Protein AF-A0A7S2FAP0-F1 (afdb_monomer)

Solvent-accessible surface area (backbone atoms only — not comparable to full-atom values): 5626 Å² total; per-residue (Å²): 98,74,68,57,51,56,46,36,53,62,5,29,76,74,28,57,40,26,66,62,49,51,77,73,31,98,55,30,88,72,47,77,37,54,76,95,45,68,69,46,54,66,37,54,49,43,28,44,50,52,9,41,55,55,43,69,38,67,84,43,88,61,33,76,45,80,39,84,71,78,42,78,56,41,56,71,71,57,30,53,45,28,52,52,30,53,52,50,59,24,65,75,41,59,92,40,33,47,77,46,113

Organism: NCBI:txid41880

InterPro domains:
  IPR003439 ABC transporter-like, ATP-binding domain [PF00005] (28-71)
  IPR027417 P-loop containing nucleoside triphosphate hydrolase [G3DSA:3.40.50.300] (2-101)
  IPR027417 P-loop containing nucleoside triphosphate hydrolase [SSF52540] (14-92)
  IPR039421 Type 1 protein exporter [PTHR24221] (11-87)

Foldseek 3Di:
DLVLLVLLVLLCVLFVLCVCLQVVAPNRSPHDLPPPSVVDQPSSNLSSVLSNQLSVCPPPQADEAEDDCSCPRPDPVSSVSNVVRLVVSCVVPVPRYYYHD

Secondary structure (DSSP, 8-state):
-HHHHHHHHHHHHH-GGGTTHHHHSTTGGG----GGGTTS-HHHHHHHHHHHHHHHHHT-SSEEEE-SSTTTTS-HHHHHHHHHHHHHHHHTTTTTEEEE-

Radius of gyration: 13.14 Å; Cα contacts (8 Å, |Δi|>4): 111; chains: 1; bounding box: 34×28×29 Å

Sequence (101 aa):
GSDEMVSARAAASACACATALETDLALGWNTEVGERGGALSGGQRQRVSLSRAVHACQSARRAVLLLDEPVSALDAPSALAAMRSLKAWVSADAENRAVVF

pLDDT: mean 80.46, std 11.83, range [49.31, 94.38]

Nearest PDB structures (foldseek):
  7dqv-assembly1_A  TM=7.537E-01  e=1.698E-03  Cyanidioschyzon merolae strain 10D
  6a6m-assembly1_A  TM=7.249E-01  e=1.610E-03  Cyanidioschyzon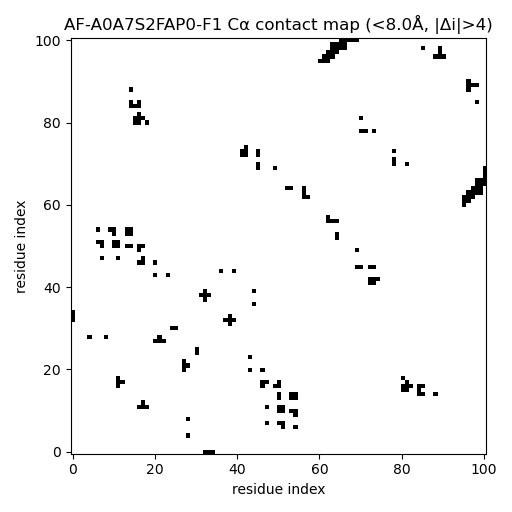 merolae strain 10D
  5twv-assembly1_B  TM=7.704E-01  e=3.802E-03  Cricetus cricetus
  7z03-assembly1_C  TM=5.428E-01  e=2.950E-01  Escherichia coli

Mean predicted aligned error: 6.12 Å

Structure (mmCIF, N/CA/C/O backbone):
data_AF-A0A7S2FAP0-F1
#
_entry.id   AF-A0A7S2FAP0-F1
#
loop_
_atom_site.group_PDB
_atom_site.id
_atom_site.type_symbol
_atom_site.label_atom_id
_atom_site.label_alt_id
_atom_site.label_comp_id
_atom_site.label_asym_id
_atom_site.label_entity_id
_atom_site.label_seq_id
_atom_site.pdbx_PDB_ins_code
_atom_site.Cartn_x
_atom_site.Cartn_y
_atom_site.Cartn_z
_atom_site.occupancy
_atom_site.B_iso_or_equiv
_atom_site.auth_seq_id
_atom_site.auth_comp_id
_atom_site.auth_asym_id
_atom_site.auth_atom_id
_atom_site.pdbx_PDB_model_num
ATOM 1 N N . GLY A 1 1 ? 10.289 17.097 0.131 1.00 51.31 1 GLY A N 1
ATOM 2 C CA . GLY A 1 1 ? 10.969 17.659 1.331 1.00 51.31 1 GLY A CA 1
ATOM 3 C C . GLY A 1 1 ? 11.282 16.552 2.326 1.00 51.31 1 GLY A C 1
ATOM 4 O O . GLY A 1 1 ? 10.665 15.502 2.223 1.00 51.31 1 GLY 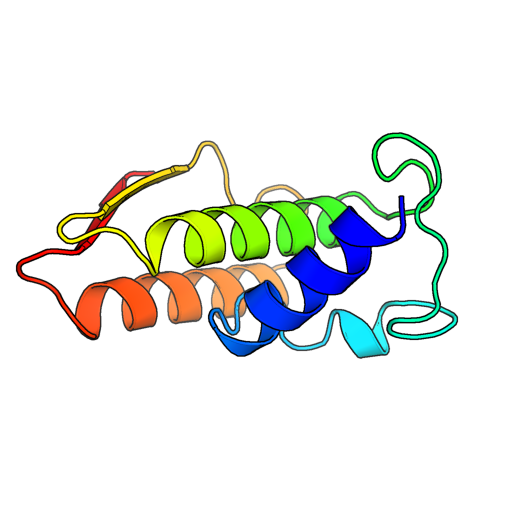A O 1
ATOM 5 N N . SER A 1 2 ? 12.218 16.739 3.261 1.00 49.31 2 SER A N 1
ATOM 6 C CA . SER A 1 2 ? 12.658 15.708 4.231 1.00 49.31 2 SER A CA 1
ATOM 7 C C . SER A 1 2 ? 11.511 15.024 5.000 1.00 49.31 2 SER A C 1
ATOM 9 O O . SER A 1 2 ? 11.568 13.815 5.217 1.00 49.31 2 SER A O 1
ATOM 11 N N . ASP A 1 3 ? 10.429 15.749 5.303 1.00 52.53 3 ASP A N 1
ATOM 12 C CA . ASP A 1 3 ? 9.203 15.196 5.906 1.00 52.53 3 ASP A CA 1
ATOM 13 C C . ASP A 1 3 ? 8.484 14.159 5.028 1.00 52.53 3 ASP A C 1
ATOM 15 O O . ASP A 1 3 ? 7.926 13.188 5.541 1.00 52.53 3 ASP A O 1
ATOM 19 N N . GLU A 1 4 ? 8.518 14.304 3.699 1.00 58.03 4 GLU A N 1
ATOM 20 C CA . GLU A 1 4 ? 7.905 13.324 2.792 1.00 58.03 4 GLU A CA 1
ATOM 21 C C . GLU A 1 4 ? 8.651 11.989 2.822 1.00 58.03 4 GLU A C 1
ATOM 23 O O . GLU A 1 4 ? 8.013 10.941 2.753 1.00 58.03 4 GLU A O 1
ATOM 28 N N . MET A 1 5 ? 9.979 12.014 2.975 1.00 57.09 5 MET A N 1
ATOM 29 C CA . MET A 1 5 ? 10.809 10.805 3.023 1.00 57.09 5 MET A CA 1
ATOM 30 C C . MET A 1 5 ? 10.709 10.091 4.374 1.00 57.09 5 MET A C 1
ATOM 32 O O . MET A 1 5 ? 10.590 8.865 4.415 1.00 57.09 5 MET A O 1
ATOM 36 N N . VAL A 1 6 ? 10.687 10.845 5.480 1.00 54.03 6 VAL A N 1
ATOM 37 C CA . VAL A 1 6 ? 10.471 10.289 6.828 1.00 54.03 6 VAL A CA 1
ATOM 38 C C . VAL A 1 6 ? 9.073 9.671 6.937 1.00 54.03 6 VAL A C 1
ATOM 40 O O . VAL A 1 6 ? 8.938 8.543 7.418 1.00 54.03 6 VAL A O 1
ATOM 43 N N . SER A 1 7 ? 8.049 10.350 6.404 1.00 60.06 7 SER A N 1
ATOM 44 C CA . SER A 1 7 ? 6.692 9.803 6.318 1.00 60.06 7 SER A CA 1
ATOM 45 C C . SER A 1 7 ? 6.638 8.565 5.422 1.00 60.06 7 SER A C 1
ATOM 47 O O . SER A 1 7 ? 6.047 7.568 5.822 1.00 60.06 7 SER A O 1
ATOM 49 N N . ALA A 1 8 ? 7.299 8.566 4.258 1.00 60.53 8 ALA A N 1
ATOM 50 C CA . ALA A 1 8 ? 7.313 7.423 3.344 1.00 60.53 8 ALA A CA 1
ATOM 51 C C . ALA A 1 8 ? 7.964 6.173 3.957 1.00 60.53 8 ALA A C 1
ATOM 53 O O . ALA A 1 8 ? 7.438 5.076 3.782 1.00 60.53 8 ALA A O 1
ATOM 54 N N . ARG A 1 9 ? 9.058 6.318 4.717 1.00 64.88 9 ARG A N 1
ATOM 55 C CA . ARG A 1 9 ? 9.717 5.194 5.402 1.00 64.88 9 ARG A CA 1
ATOM 56 C C . ARG A 1 9 ? 8.852 4.604 6.520 1.00 64.88 9 ARG A C 1
ATOM 58 O O . ARG A 1 9 ? 8.681 3.388 6.581 1.00 64.88 9 ARG A O 1
ATOM 65 N N . ALA A 1 10 ? 8.290 5.449 7.388 1.00 59.31 10 ALA A N 1
ATOM 66 C CA . ALA A 1 10 ? 7.378 5.010 8.453 1.00 59.31 10 ALA A CA 1
ATOM 67 C C . ALA A 1 10 ? 6.084 4.399 7.886 1.00 59.31 10 ALA A C 1
ATOM 69 O O . ALA A 1 10 ? 5.506 3.470 8.445 1.00 59.31 10 ALA A O 1
ATOM 70 N N . ALA A 1 11 ? 5.648 4.899 6.736 1.00 58.25 11 ALA A N 1
ATOM 71 C CA . ALA A 1 11 ? 4.504 4.386 6.018 1.00 58.25 11 ALA A CA 1
ATOM 72 C C . ALA A 1 11 ? 4.769 3.033 5.345 1.00 58.25 11 ALA A C 1
ATOM 74 O O . ALA A 1 11 ? 3.930 2.134 5.417 1.00 58.25 11 ALA A O 1
ATOM 75 N N . ALA A 1 12 ? 5.943 2.870 4.734 1.00 59.56 12 ALA A N 1
ATOM 76 C CA . ALA A 1 12 ? 6.371 1.631 4.097 1.00 59.56 12 ALA A CA 1
ATOM 77 C C . ALA A 1 12 ? 6.562 0.484 5.099 1.00 59.56 12 ALA A C 1
ATOM 79 O O . ALA A 1 12 ? 6.319 -0.669 4.756 1.00 59.56 12 ALA A O 1
ATOM 80 N N . SER A 1 13 ? 6.948 0.777 6.348 1.00 58.47 13 SER A N 1
ATOM 81 C CA . SER A 1 13 ? 7.040 -0.261 7.386 1.00 58.47 13 SER A CA 1
ATOM 82 C C . SER A 1 13 ? 5.670 -0.772 7.845 1.00 58.47 13 SER A C 1
ATOM 84 O O . SER A 1 13 ? 5.568 -1.887 8.350 1.00 58.47 13 SER A O 1
ATOM 86 N N . ALA A 1 14 ? 4.614 0.020 7.650 1.00 55.50 14 ALA A N 1
ATOM 87 C CA . ALA A 1 14 ? 3.281 -0.286 8.145 1.00 55.50 14 ALA A CA 1
ATOM 88 C C . ALA A 1 14 ? 2.288 -0.746 7.071 1.00 55.50 14 ALA A C 1
ATOM 90 O O . ALA A 1 14 ? 1.304 -1.412 7.396 1.00 55.50 14 ALA A O 1
ATOM 91 N N . CYS A 1 15 ? 2.549 -0.440 5.797 1.00 64.38 15 CYS A N 1
ATOM 92 C CA . CYS A 1 15 ? 2.009 -1.210 4.686 1.00 64.38 15 CYS A CA 1
ATOM 93 C C . CYS A 1 15 ? 3.145 -1.806 3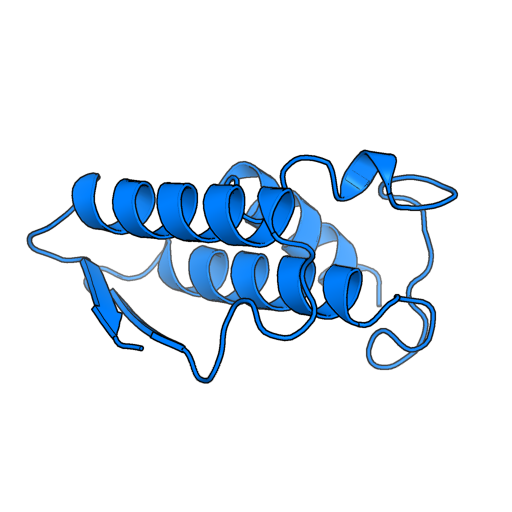.859 1.00 64.38 15 CYS A C 1
ATOM 95 O O . CYS A 1 15 ? 3.875 -1.079 3.188 1.00 64.38 15 CYS A O 1
ATOM 97 N N . ALA A 1 16 ? 3.166 -3.135 3.741 1.00 63.25 16 ALA A N 1
ATOM 98 C CA . ALA A 1 16 ? 3.971 -3.847 2.744 1.00 63.25 16 ALA A CA 1
ATOM 99 C C . ALA A 1 16 ? 3.624 -3.459 1.277 1.00 63.25 16 ALA A C 1
ATOM 101 O O . ALA A 1 16 ? 4.228 -3.951 0.327 1.00 63.25 16 ALA A O 1
ATOM 102 N N . CYS A 1 17 ? 2.706 -2.513 1.056 1.00 61.53 17 CYS A N 1
ATOM 103 C CA . CYS A 1 17 ? 2.480 -1.822 -0.211 1.00 61.53 17 CYS A CA 1
ATOM 104 C C . CYS A 1 17 ? 3.776 -1.257 -0.838 1.00 61.53 17 CYS A C 1
ATOM 106 O O . CYS A 1 17 ? 3.870 -1.160 -2.058 1.00 61.53 17 CYS A O 1
ATOM 108 N N . ALA A 1 18 ? 4.768 -0.890 -0.018 1.00 62.22 18 ALA A N 1
ATOM 109 C CA . ALA A 1 18 ? 6.073 -0.385 -0.453 1.00 62.22 18 ALA A CA 1
ATOM 110 C C . ALA A 1 18 ? 7.210 -1.411 -0.312 1.00 62.22 18 ALA A C 1
ATOM 112 O O . ALA A 1 18 ? 8.382 -1.032 -0.277 1.00 62.22 18 ALA A O 1
ATOM 113 N N . THR A 1 19 ? 6.895 -2.711 -0.254 1.00 63.16 19 THR A N 1
ATOM 114 C CA . THR A 1 19 ? 7.937 -3.747 -0.339 1.00 63.16 19 THR A CA 1
ATOM 115 C C . THR A 1 19 ? 8.741 -3.520 -1.624 1.00 63.16 19 THR A C 1
ATOM 117 O O . THR A 1 19 ? 8.152 -3.300 -2.681 1.00 63.16 19 THR A O 1
ATOM 120 N N . ALA A 1 20 ? 10.071 -3.514 -1.515 1.00 66.56 20 ALA A N 1
ATOM 121 C CA . ALA A 1 20 ? 11.020 -3.170 -2.581 1.00 66.56 20 ALA A CA 1
ATOM 122 C C . ALA A 1 20 ? 11.079 -1.688 -3.019 1.00 66.56 20 ALA A C 1
ATOM 124 O O . ALA A 1 20 ? 11.869 -1.351 -3.894 1.00 66.56 20 ALA A O 1
ATOM 125 N N . LEU A 1 21 ? 10.339 -0.760 -2.395 1.00 74.94 21 LEU A N 1
ATOM 126 C CA . LEU A 1 21 ? 10.478 0.665 -2.733 1.00 74.94 21 LEU A CA 1
ATOM 127 C C . LEU A 1 21 ? 11.892 1.178 -2.425 1.00 74.94 21 LEU A C 1
ATOM 129 O O . LEU A 1 21 ? 12.469 1.881 -3.240 1.00 74.94 21 LEU A O 1
ATOM 133 N N . GLU A 1 22 ? 12.468 0.793 -1.283 1.00 75.38 22 GLU A N 1
ATOM 134 C CA . GLU A 1 22 ? 13.851 1.149 -0.937 1.00 75.38 22 GLU A CA 1
ATOM 135 C C . GLU A 1 22 ? 14.856 0.625 -1.970 1.00 75.38 22 GLU A C 1
ATOM 137 O O . GLU A 1 22 ? 15.775 1.345 -2.338 1.00 75.38 22 GLU A O 1
ATOM 142 N N . THR A 1 23 ? 14.670 -0.598 -2.471 1.00 77.25 23 THR A N 1
ATOM 143 C CA . THR A 1 23 ? 15.569 -1.190 -3.474 1.00 77.25 23 THR A CA 1
ATOM 144 C C . THR A 1 23 ? 15.379 -0.598 -4.869 1.00 77.25 23 THR A C 1
ATOM 146 O O . THR A 1 23 ? 16.319 -0.596 -5.656 1.00 77.25 23 THR A O 1
ATOM 149 N N . ASP A 1 24 ? 14.187 -0.077 -5.172 1.00 77.56 24 ASP A N 1
ATOM 150 C CA . ASP A 1 24 ? 13.872 0.575 -6.449 1.00 77.56 24 ASP A CA 1
ATOM 151 C C . ASP A 1 24 ? 14.389 2.023 -6.518 1.00 77.56 24 ASP A C 1
ATOM 153 O O . ASP A 1 24 ? 14.396 2.636 -7.588 1.00 77.56 24 ASP A O 1
ATOM 157 N N . LEU A 1 25 ? 14.778 2.604 -5.383 1.00 81.69 25 LEU A N 1
ATOM 158 C CA . LEU A 1 25 ? 15.288 3.966 -5.279 1.00 81.69 25 LEU A CA 1
ATOM 159 C C . LEU A 1 25 ? 16.814 3.982 -5.460 1.00 81.69 25 LEU A C 1
ATOM 161 O O . LEU A 1 25 ? 17.534 3.255 -4.780 1.00 81.69 25 LEU A O 1
ATOM 165 N N . ALA A 1 26 ? 17.322 4.854 -6.338 1.00 80.12 26 ALA A N 1
ATOM 166 C CA . ALA A 1 26 ? 18.737 4.883 -6.733 1.00 80.12 26 ALA A CA 1
ATOM 167 C C . ALA A 1 26 ? 19.723 5.043 -5.557 1.00 80.12 26 ALA A C 1
ATOM 169 O O . ALA A 1 26 ? 20.828 4.510 -5.598 1.00 80.12 26 ALA A O 1
ATOM 170 N N . LEU A 1 27 ? 19.321 5.766 -4.509 1.00 81.19 27 LEU A N 1
ATOM 171 C CA . LEU A 1 27 ? 20.079 5.962 -3.268 1.00 81.19 27 LEU A CA 1
ATOM 172 C C . LEU A 1 27 ? 19.318 5.417 -2.045 1.00 81.19 27 LEU A C 1
ATOM 174 O O . LEU A 1 27 ? 19.518 5.882 -0.921 1.00 81.19 27 LEU A O 1
ATOM 178 N N . GLY A 1 28 ? 18.384 4.485 -2.249 1.00 82.19 28 GLY A N 1
ATOM 179 C CA . GLY A 1 28 ? 17.476 4.029 -1.199 1.00 82.19 28 GLY A CA 1
ATOM 180 C C . GLY A 1 28 ? 16.672 5.183 -0.598 1.00 82.19 28 GLY A C 1
ATOM 181 O O . GLY A 1 28 ? 16.272 6.115 -1.304 1.00 82.19 28 GLY A O 1
ATOM 182 N N . TRP A 1 29 ? 16.491 5.177 0.724 1.00 78.88 29 TRP A N 1
ATOM 183 C CA . TRP A 1 29 ? 15.811 6.260 1.453 1.00 78.88 29 TRP A CA 1
ATOM 184 C C . TRP A 1 29 ? 16.519 7.621 1.391 1.00 78.88 29 TRP A C 1
ATOM 186 O O . TRP A 1 29 ? 15.926 8.618 1.793 1.00 78.88 29 TRP A O 1
ATOM 196 N N . ASN A 1 30 ? 17.750 7.687 0.877 1.00 79.81 30 ASN A N 1
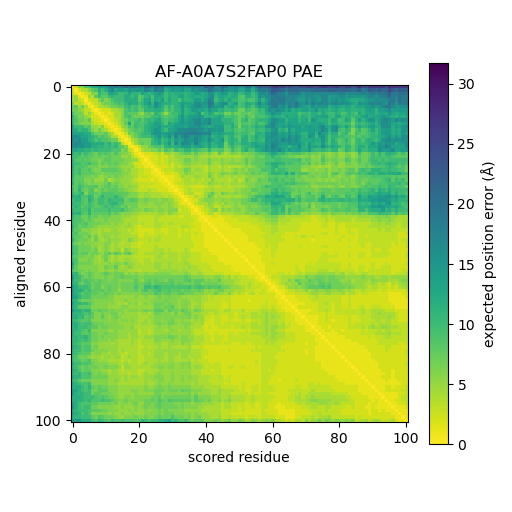ATOM 197 C CA . ASN A 1 30 ? 18.450 8.951 0.643 1.00 79.81 30 ASN A CA 1
ATOM 198 C C . ASN A 1 30 ? 18.150 9.545 -0.743 1.00 79.81 30 ASN A C 1
ATOM 200 O O . ASN A 1 30 ? 18.719 10.571 -1.104 1.00 79.81 30 ASN A O 1
ATOM 204 N N . THR A 1 31 ? 17.286 8.912 -1.540 1.00 80.44 31 THR A N 1
ATOM 205 C CA . THR A 1 31 ? 16.918 9.423 -2.865 1.00 80.44 31 THR A CA 1
ATOM 206 C C . THR A 1 31 ? 16.097 10.696 -2.733 1.00 80.44 31 THR A C 1
ATOM 208 O O . THR A 1 31 ? 14.999 10.688 -2.175 1.00 80.44 31 THR A O 1
ATOM 211 N N . GLU A 1 32 ? 16.604 11.794 -3.283 1.00 80.44 32 GLU A N 1
ATOM 212 C CA . GLU A 1 32 ? 15.843 13.033 -3.380 1.00 80.44 32 GLU A CA 1
ATOM 213 C C . GLU A 1 32 ? 14.742 12.901 -4.436 1.00 80.44 32 GLU A C 1
ATOM 215 O O . GLU A 1 32 ? 14.992 12.616 -5.604 1.00 80.44 32 GLU A O 1
ATOM 220 N N . VAL A 1 33 ? 13.495 13.123 -4.020 1.00 77.62 33 VAL A N 1
ATOM 221 C CA . VAL A 1 33 ? 12.314 12.946 -4.882 1.00 77.62 33 VAL A CA 1
ATOM 222 C C . VAL A 1 33 ? 11.939 14.207 -5.673 1.00 77.62 33 VAL A C 1
ATOM 224 O O . VAL A 1 33 ? 11.072 14.150 -6.548 1.00 77.62 33 VAL A O 1
ATOM 227 N N . GLY A 1 34 ? 12.595 15.338 -5.387 1.00 76.31 34 GLY A N 1
ATOM 228 C CA . GLY A 1 34 ? 12.267 16.653 -5.947 1.00 76.31 34 GLY A CA 1
ATOM 229 C C . GLY A 1 34 ? 10.898 17.179 -5.494 1.00 76.31 34 GLY A C 1
ATOM 230 O O . GLY A 1 34 ? 10.214 16.573 -4.664 1.00 76.31 34 GLY A O 1
ATOM 231 N N . GLU A 1 35 ? 10.471 18.323 -6.029 1.00 79.00 35 GLU A N 1
ATOM 232 C CA . GLU A 1 35 ? 9.129 18.846 -5.755 1.00 79.00 35 GLU A CA 1
ATOM 233 C C . GLU A 1 35 ? 8.051 17.891 -6.279 1.00 79.00 35 GLU A C 1
ATOM 235 O O . GLU A 1 35 ? 8.128 17.398 -7.406 1.00 79.00 35 GLU A O 1
ATOM 240 N N . ARG A 1 36 ? 7.031 17.623 -5.450 1.00 71.56 36 ARG A N 1
ATOM 241 C CA . ARG A 1 36 ? 5.877 16.767 -5.789 1.00 71.56 36 ARG A CA 1
ATOM 242 C C . ARG A 1 36 ? 6.259 15.365 -6.302 1.00 71.56 36 ARG A C 1
ATOM 244 O O . ARG A 1 36 ? 5.484 14.741 -7.026 1.00 71.56 36 ARG A O 1
ATOM 251 N N . GLY A 1 37 ? 7.438 14.852 -5.940 1.00 75.50 37 GLY A N 1
ATOM 252 C CA . GLY A 1 37 ? 7.902 13.537 -6.389 1.00 75.50 37 GLY A CA 1
ATOM 253 C C . GLY A 1 37 ? 8.256 13.472 -7.880 1.00 75.50 37 GLY A C 1
ATOM 254 O O . GLY A 1 37 ? 8.098 12.415 -8.500 1.00 75.50 37 GLY A O 1
ATOM 255 N N . GLY A 1 38 ? 8.687 14.588 -8.477 1.00 80.44 38 GLY A N 1
ATOM 256 C CA . GLY A 1 38 ? 9.047 14.675 -9.895 1.00 80.44 38 GLY A CA 1
ATOM 257 C C . GLY A 1 38 ? 10.168 13.724 -10.333 1.00 80.44 38 GLY A C 1
ATOM 258 O O . GLY A 1 38 ? 10.184 13.313 -11.489 1.00 80.44 38 GLY A O 1
ATOM 259 N N . ALA A 1 39 ? 11.054 13.314 -9.420 1.00 82.12 39 ALA A N 1
ATOM 260 C CA . ALA A 1 39 ? 12.141 12.375 -9.715 1.00 82.12 39 ALA A CA 1
ATOM 261 C C . ALA A 1 39 ? 11.730 10.889 -9.636 1.00 82.12 39 ALA A C 1
ATOM 263 O O . ALA A 1 39 ? 12.533 10.009 -9.932 1.00 82.12 39 ALA A O 1
ATOM 264 N N . 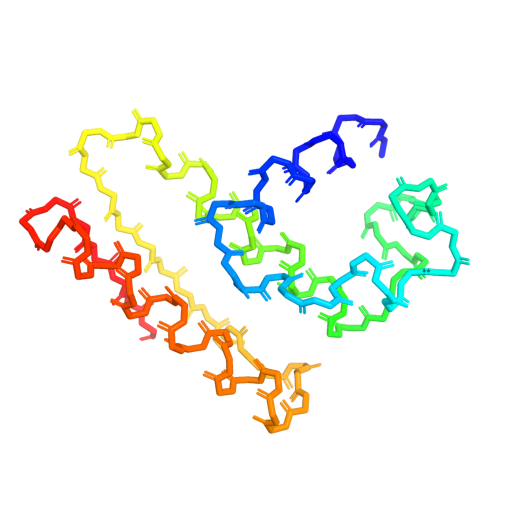LEU A 1 40 ? 10.491 10.593 -9.232 1.00 85.19 40 LEU A N 1
ATOM 265 C CA . LEU A 1 40 ? 9.990 9.226 -9.096 1.00 85.19 40 LEU A CA 1
ATOM 266 C C . LEU A 1 40 ? 9.336 8.727 -10.394 1.00 85.19 40 LEU A C 1
ATOM 268 O O . LEU A 1 40 ? 8.727 9.489 -11.147 1.00 85.19 40 LEU A O 1
ATOM 272 N N . SER A 1 41 ? 9.375 7.420 -10.639 1.00 87.56 41 SER A N 1
ATOM 273 C CA . SER A 1 41 ? 8.518 6.778 -11.640 1.00 87.56 41 SER A CA 1
ATOM 274 C C . SER A 1 41 ? 7.046 6.799 -11.200 1.00 87.56 41 SER A C 1
ATOM 276 O O . SER A 1 41 ? 6.729 7.017 -10.026 1.00 87.56 41 SER A O 1
ATOM 278 N N . GLY A 1 42 ? 6.116 6.548 -12.130 1.00 87.69 42 GLY A N 1
ATOM 279 C CA . GLY A 1 42 ? 4.684 6.455 -11.808 1.00 87.69 42 GLY A CA 1
ATOM 280 C C . GLY A 1 42 ? 4.395 5.419 -10.715 1.00 87.69 42 GLY A C 1
ATOM 281 O O . GLY A 1 42 ? 3.761 5.741 -9.710 1.00 87.69 42 GLY A O 1
ATOM 282 N N . GLY A 1 43 ? 4.956 4.215 -10.851 1.00 87.31 43 GLY A N 1
ATOM 283 C CA . GLY A 1 43 ? 4.795 3.153 -9.859 1.00 87.31 43 GLY A CA 1
ATOM 284 C C . GLY A 1 43 ? 5.473 3.443 -8.516 1.00 87.31 43 GLY A C 1
ATOM 285 O O . GLY A 1 43 ? 4.966 3.032 -7.472 1.00 87.31 43 GLY A O 1
ATOM 286 N N . GLN A 1 44 ? 6.589 4.181 -8.498 1.00 86.00 44 GLN A N 1
ATOM 287 C CA . GLN A 1 44 ? 7.205 4.643 -7.247 1.00 86.00 44 GLN A CA 1
ATOM 288 C C . GLN A 1 44 ? 6.312 5.670 -6.538 1.00 86.00 44 GLN A C 1
ATOM 290 O O . GLN A 1 44 ? 6.042 5.522 -5.346 1.00 86.00 44 GLN A O 1
ATOM 295 N N . ARG A 1 45 ? 5.777 6.666 -7.264 1.00 85.62 45 ARG A N 1
ATOM 296 C CA . ARG A 1 45 ? 4.823 7.639 -6.696 1.00 85.62 45 ARG A CA 1
ATOM 297 C C . ARG A 1 45 ? 3.583 6.960 -6.128 1.00 85.62 45 ARG A C 1
ATOM 299 O O . ARG A 1 45 ? 3.136 7.329 -5.045 1.00 85.62 45 ARG A O 1
ATOM 306 N N . GLN A 1 46 ? 3.045 5.963 -6.824 1.00 86.56 46 GLN A N 1
ATOM 307 C CA . GLN A 1 46 ? 1.864 5.234 -6.367 1.00 86.56 46 GLN A CA 1
ATOM 308 C C . GLN A 1 46 ? 2.139 4.443 -5.086 1.00 86.56 46 GLN A C 1
ATOM 310 O O . GLN A 1 46 ? 1.363 4.540 -4.138 1.00 86.56 46 GLN A O 1
ATOM 315 N N . ARG A 1 47 ? 3.279 3.744 -4.999 1.00 86.00 47 ARG A N 1
ATOM 316 C CA . ARG A 1 47 ? 3.697 3.034 -3.776 1.00 86.00 47 ARG A CA 1
ATOM 317 C C . ARG A 1 47 ? 3.902 3.981 -2.593 1.00 86.00 47 ARG A C 1
ATOM 319 O O . ARG A 1 47 ? 3.460 3.669 -1.485 1.00 86.00 47 ARG A O 1
ATOM 326 N N . VAL A 1 48 ? 4.497 5.155 -2.821 1.00 82.94 48 VAL A N 1
ATOM 327 C CA . VAL A 1 48 ? 4.610 6.212 -1.799 1.00 82.94 48 VAL A CA 1
ATOM 328 C C . VAL A 1 48 ? 3.225 6.709 -1.372 1.00 82.94 48 VAL A C 1
ATOM 330 O O . VAL A 1 48 ? 2.948 6.772 -0.176 1.00 82.94 48 VAL A O 1
ATOM 333 N N . SER A 1 49 ? 2.342 7.021 -2.324 1.00 84.44 49 SER A N 1
ATOM 334 C CA . SER A 1 49 ? 0.985 7.519 -2.056 1.00 84.44 49 SER A CA 1
ATOM 335 C C . SER A 1 49 ? 0.156 6.521 -1.242 1.00 84.44 49 SER A C 1
ATOM 337 O O . SER A 1 49 ? -0.383 6.874 -0.193 1.00 84.44 49 SER A O 1
ATOM 339 N N . LEU A 1 50 ? 0.141 5.250 -1.658 1.00 85.50 50 LEU A N 1
ATOM 340 C CA . LEU A 1 50 ? -0.532 4.166 -0.939 1.00 85.50 50 LEU A CA 1
ATOM 341 C C . LEU A 1 50 ? -0.018 4.019 0.488 1.00 85.50 50 LEU A C 1
ATOM 343 O O . LEU A 1 50 ? -0.805 3.936 1.429 1.00 85.50 50 LEU A O 1
ATOM 347 N N . SER A 1 51 ? 1.305 4.009 0.653 1.00 82.75 51 SER A N 1
ATOM 348 C CA . SER A 1 51 ? 1.912 3.886 1.974 1.00 82.75 51 SER A CA 1
ATOM 349 C C . SER A 1 51 ? 1.468 5.048 2.859 1.00 82.75 51 SER A C 1
ATOM 351 O O . SER A 1 51 ? 1.012 4.827 3.982 1.00 82.75 51 SER A O 1
ATOM 353 N N . ARG A 1 52 ? 1.542 6.288 2.356 1.00 81.62 52 ARG A N 1
ATOM 354 C CA . ARG A 1 52 ? 1.120 7.486 3.097 1.00 81.62 52 ARG A CA 1
ATOM 355 C C . ARG A 1 52 ? -0.347 7.426 3.507 1.00 81.62 52 ARG A C 1
ATOM 357 O O . ARG A 1 52 ? -0.654 7.780 4.642 1.00 81.62 52 ARG A O 1
ATOM 364 N N . ALA A 1 53 ? -1.228 6.962 2.622 1.00 85.81 53 ALA A N 1
ATOM 365 C CA . ALA A 1 53 ? -2.645 6.803 2.926 1.00 85.81 53 ALA A CA 1
ATOM 366 C C . ALA A 1 53 ? -2.853 5.827 4.098 1.00 85.81 53 ALA A C 1
ATOM 368 O O . ALA A 1 53 ? -3.507 6.168 5.082 1.00 85.81 53 ALA A O 1
ATOM 369 N N . VAL A 1 54 ? -2.208 4.656 4.056 1.00 84.12 54 VAL A N 1
ATOM 370 C CA . VAL A 1 54 ? -2.271 3.674 5.152 1.00 84.12 54 VAL A CA 1
ATOM 371 C C . VAL A 1 54 ? -1.676 4.229 6.449 1.00 84.12 54 VAL A C 1
ATOM 373 O O . VAL A 1 54 ? -2.221 4.005 7.529 1.00 84.12 54 VAL A O 1
ATOM 376 N N . HIS A 1 55 ? -0.574 4.975 6.365 1.00 82.81 55 HIS A N 1
ATOM 377 C CA . HIS A 1 55 ? 0.059 5.586 7.530 1.00 82.81 55 HIS A CA 1
ATOM 378 C C . HIS A 1 55 ? -0.809 6.637 8.207 1.00 82.81 55 HIS A C 1
ATOM 380 O O . HIS A 1 55 ? -0.973 6.592 9.424 1.00 82.81 55 HIS A O 1
ATOM 386 N N . ALA A 1 56 ? -1.429 7.521 7.426 1.00 82.94 56 ALA A N 1
ATOM 387 C CA . ALA A 1 56 ? -2.367 8.510 7.944 1.00 82.94 56 ALA A CA 1
ATOM 388 C C . ALA A 1 56 ? -3.536 7.852 8.702 1.00 82.94 56 ALA A C 1
ATOM 390 O O . ALA A 1 56 ? -4.040 8.406 9.677 1.00 82.94 56 ALA A O 1
ATOM 391 N N . CYS A 1 57 ? -3.930 6.643 8.298 1.00 84.12 57 CYS A N 1
ATOM 392 C CA . CYS A 1 57 ? -4.992 5.885 8.945 1.00 84.12 57 CYS A CA 1
ATOM 393 C C . CYS A 1 57 ? -4.572 5.136 10.223 1.00 84.12 57 CYS A C 1
ATOM 395 O O . CYS A 1 57 ? -5.455 4.715 10.966 1.00 84.12 57 CYS A O 1
ATOM 397 N N . GLN A 1 58 ? -3.278 4.955 10.517 1.00 76.88 58 GLN A N 1
ATOM 398 C CA . GLN A 1 58 ? -2.839 4.154 11.677 1.00 76.88 58 GLN A CA 1
ATOM 399 C C . GLN A 1 58 ? -3.265 4.731 13.025 1.00 76.88 58 GLN A C 1
ATOM 401 O O . GLN A 1 58 ? -3.570 3.976 13.943 1.00 76.88 58 GLN A O 1
ATOM 406 N N . SER A 1 59 ? -3.291 6.056 13.141 1.00 80.50 59 SER A N 1
ATOM 407 C CA . SER A 1 59 ? -3.651 6.746 14.384 1.00 80.50 59 SER A CA 1
ATOM 408 C C . SER A 1 59 ? -5.163 6.934 14.547 1.00 80.50 59 SER A C 1
ATOM 410 O O . SER A 1 59 ? -5.614 7.482 15.553 1.00 80.50 59 SER A O 1
ATOM 412 N N . ALA A 1 60 ? -5.962 6.522 13.559 1.00 84.69 60 ALA A N 1
ATOM 413 C CA . ALA A 1 60 ? -7.405 6.686 13.587 1.00 84.69 60 ALA A CA 1
ATOM 414 C C . ALA A 1 60 ? -8.078 5.518 14.320 1.00 84.69 60 ALA A C 1
ATOM 416 O O . ALA A 1 60 ? -7.791 4.352 14.064 1.00 84.69 60 ALA A O 1
ATOM 417 N N . ARG A 1 61 ? -9.048 5.832 15.190 1.00 85.88 61 ARG A N 1
ATOM 418 C CA . ARG A 1 61 ? -9.880 4.819 15.867 1.00 85.88 61 ARG A CA 1
ATOM 419 C C . ARG A 1 61 ? -10.755 4.024 14.889 1.00 85.88 61 ARG A C 1
ATOM 421 O O . ARG A 1 61 ? -11.089 2.883 15.169 1.00 85.88 61 ARG A O 1
ATOM 428 N N . ARG A 1 62 ? -11.162 4.648 13.782 1.00 91.56 62 ARG A N 1
ATOM 429 C CA . ARG A 1 62 ? -11.858 4.033 12.645 1.00 91.56 62 ARG A CA 1
ATOM 430 C C . ARG A 1 62 ? -11.271 4.622 11.370 1.00 91.56 62 ARG A C 1
ATOM 432 O O . ARG A 1 62 ? -11.129 5.841 11.289 1.00 91.56 62 ARG A O 1
ATOM 439 N N . ALA A 1 63 ? -10.946 3.785 10.395 1.00 92.94 63 ALA A N 1
ATOM 440 C CA . ALA A 1 63 ? -10.306 4.197 9.155 1.00 92.94 63 ALA A CA 1
ATOM 441 C C . ALA A 1 63 ? -11.022 3.610 7.937 1.00 92.94 63 ALA A C 1
ATOM 443 O O . ALA A 1 63 ? -11.193 2.397 7.825 1.00 92.94 63 ALA A O 1
ATOM 444 N N . VAL A 1 64 ? -11.391 4.477 6.997 1.00 92.06 64 VAL A N 1
ATOM 445 C CA . VAL A 1 64 ? -11.903 4.083 5.682 1.00 92.06 64 VAL A CA 1
ATOM 446 C C . VAL A 1 64 ? -10.982 4.678 4.628 1.00 92.06 64 VAL A C 1
ATOM 448 O O . VAL A 1 64 ? -10.812 5.895 4.571 1.00 92.06 64 VAL A O 1
ATOM 451 N N . LEU A 1 65 ? -10.377 3.817 3.814 1.00 90.88 65 LEU A N 1
ATOM 452 C CA . LEU A 1 65 ? -9.555 4.204 2.672 1.00 90.88 65 LEU A CA 1
ATOM 453 C C . LEU A 1 65 ? -10.385 4.095 1.395 1.00 90.88 65 LEU A C 1
ATOM 455 O O . LEU A 1 65 ? -10.835 3.007 1.057 1.00 90.88 65 LEU A O 1
ATOM 459 N N . LEU A 1 66 ? -10.563 5.211 0.693 1.00 92.62 66 LEU A N 1
ATOM 460 C CA . LEU A 1 66 ? -11.105 5.257 -0.666 1.00 92.62 66 LEU A CA 1
ATOM 461 C C . LEU A 1 66 ? -9.935 5.368 -1.640 1.00 92.62 66 LEU A C 1
ATOM 463 O O . LEU A 1 66 ? -9.114 6.278 -1.511 1.00 92.62 66 LEU A O 1
ATOM 467 N N . LEU A 1 67 ? -9.836 4.425 -2.570 1.00 91.12 67 LEU A N 1
ATOM 468 C CA . LEU A 1 67 ? -8.703 4.295 -3.473 1.00 91.12 67 LEU A CA 1
ATOM 469 C C . LEU A 1 67 ? -9.183 4.244 -4.919 1.00 91.12 67 LEU A C 1
ATOM 471 O O . LEU A 1 67 ? -9.719 3.231 -5.340 1.00 91.12 67 LEU A O 1
ATOM 475 N N . ASP A 1 68 ? -8.905 5.296 -5.682 1.00 92.50 68 ASP A N 1
ATOM 476 C CA . ASP A 1 68 ? -9.141 5.299 -7.125 1.00 92.50 68 ASP A CA 1
ATOM 477 C C . ASP A 1 68 ? -7.931 4.693 -7.851 1.00 92.50 68 ASP A C 1
ATOM 479 O O . ASP A 1 68 ? -6.799 5.158 -7.689 1.00 92.50 68 ASP A O 1
ATOM 483 N N . GLU A 1 69 ? -8.168 3.598 -8.571 1.00 91.75 69 GLU A N 1
ATOM 484 C CA . GLU A 1 69 ? -7.171 2.801 -9.296 1.00 91.75 69 GLU A CA 1
ATOM 485 C C . GLU A 1 69 ? -5.804 2.644 -8.582 1.00 91.75 69 GLU A C 1
ATOM 487 O O . GLU A 1 69 ? -4.756 3.019 -9.121 1.00 91.75 69 GLU A O 1
ATOM 492 N N . PRO A 1 70 ? -5.743 2.045 -7.374 1.00 88.62 70 PRO A N 1
ATOM 493 C CA . PRO A 1 70 ? -4.547 2.056 -6.521 1.00 88.62 70 PRO A CA 1
ATOM 494 C C . PRO A 1 70 ? -3.328 1.313 -7.069 1.00 88.62 70 PRO A C 1
ATOM 496 O O . PRO A 1 70 ? -2.259 1.383 -6.464 1.00 88.62 70 PRO A O 1
ATOM 499 N N . VAL A 1 71 ? -3.465 0.596 -8.183 1.00 90.81 71 VAL A N 1
ATOM 500 C CA . VAL A 1 71 ? -2.393 -0.217 -8.770 1.00 90.81 71 VAL A CA 1
ATOM 501 C C . VAL A 1 71 ? -2.167 0.040 -10.265 1.00 90.81 71 VAL A C 1
ATOM 503 O O . VAL A 1 71 ? -1.421 -0.704 -10.891 1.00 90.81 71 VAL A O 1
ATOM 506 N N . SER A 1 72 ? -2.781 1.075 -10.848 1.00 92.56 72 SER A N 1
ATOM 507 C CA . SER A 1 72 ? -2.746 1.347 -12.299 1.00 92.56 72 SER A CA 1
ATOM 508 C C . SER A 1 72 ? -1.354 1.602 -12.889 1.00 92.56 72 SER A C 1
ATOM 510 O O . SER A 1 72 ? -1.121 1.290 -14.054 1.00 92.56 72 SER A O 1
ATOM 512 N N . ALA A 1 73 ? -0.409 2.134 -12.111 1.00 91.00 73 ALA A N 1
ATOM 513 C CA . ALA A 1 73 ? 0.973 2.370 -12.534 1.00 91.00 73 ALA A CA 1
ATOM 514 C C . ALA A 1 73 ? 1.956 1.306 -12.009 1.00 91.00 73 ALA A C 1
ATOM 516 O O . ALA A 1 73 ? 3.172 1.522 -12.046 1.00 91.00 73 ALA A O 1
ATOM 517 N N . LEU A 1 74 ? 1.448 0.179 -11.497 1.00 88.25 74 LEU A N 1
ATOM 518 C CA . LEU A 1 74 ? 2.247 -0.948 -11.017 1.00 88.25 74 LEU A CA 1
ATOM 519 C C . LEU A 1 74 ? 2.259 -2.085 -12.039 1.00 88.25 74 LEU A C 1
ATOM 521 O O . LEU A 1 74 ? 1.269 -2.356 -12.714 1.00 88.25 74 LEU A O 1
ATOM 525 N N . ASP A 1 75 ? 3.384 -2.791 -12.117 1.00 88.75 75 ASP A N 1
ATOM 526 C CA . ASP A 1 75 ? 3.446 -4.072 -12.808 1.00 88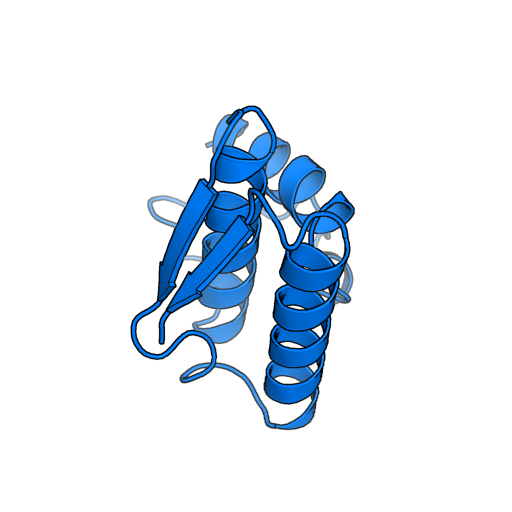.75 75 ASP A CA 1
ATOM 527 C C . ASP A 1 75 ? 2.658 -5.144 -12.034 1.00 88.75 75 ASP A C 1
ATOM 529 O O . ASP A 1 75 ? 2.368 -5.007 -10.840 1.00 88.75 75 ASP A O 1
ATOM 533 N N . ALA A 1 76 ? 2.288 -6.233 -12.713 1.00 89.81 76 ALA A N 1
ATOM 534 C CA . ALA A 1 76 ? 1.401 -7.248 -12.143 1.00 89.81 76 ALA A CA 1
ATOM 535 C C . ALA A 1 76 ? 1.886 -7.828 -10.790 1.00 89.81 76 ALA A C 1
ATOM 537 O O . ALA A 1 76 ? 1.065 -7.935 -9.872 1.00 89.81 76 ALA A O 1
ATOM 538 N N . PRO A 1 77 ? 3.181 -8.158 -10.596 1.00 87.50 77 PRO A N 1
ATOM 539 C CA . PRO A 1 77 ? 3.680 -8.619 -9.301 1.00 87.50 77 PRO A CA 1
ATOM 540 C C . PRO A 1 77 ? 3.510 -7.578 -8.186 1.00 87.50 77 PRO A C 1
ATOM 542 O O . PRO A 1 77 ? 3.023 -7.916 -7.102 1.00 87.50 77 PRO A O 1
ATOM 545 N N . SER A 1 78 ? 3.850 -6.312 -8.448 1.00 83.94 78 SER A N 1
ATOM 546 C CA . SER A 1 78 ? 3.728 -5.242 -7.451 1.00 83.94 78 SER A CA 1
ATOM 547 C C . SER A 1 78 ? 2.270 -4.920 -7.136 1.00 83.94 78 SER A C 1
ATOM 549 O O . SER A 1 78 ? 1.927 -4.721 -5.971 1.00 83.94 78 SER A O 1
ATOM 551 N N . ALA A 1 79 ? 1.389 -4.934 -8.140 1.00 89.38 79 ALA A N 1
ATOM 552 C CA . ALA A 1 79 ? -0.049 -4.754 -7.957 1.00 89.38 79 ALA A CA 1
ATOM 553 C C . ALA A 1 79 ? -0.640 -5.827 -7.026 1.00 89.38 79 ALA A C 1
ATOM 555 O O . ALA A 1 79 ? -1.361 -5.515 -6.073 1.00 89.38 79 ALA A O 1
ATOM 556 N N . LEU A 1 80 ? -0.283 -7.099 -7.244 1.00 88.25 80 LEU A N 1
ATOM 557 C CA . LEU A 1 80 ? -0.714 -8.208 -6.390 1.00 88.25 80 LEU A CA 1
ATOM 558 C C . LEU A 1 80 ? -0.187 -8.068 -4.957 1.00 88.25 80 LEU A C 1
ATOM 560 O O . LEU A 1 80 ? -0.933 -8.298 -4.001 1.00 88.25 80 LEU A O 1
ATOM 564 N N . ALA A 1 81 ? 1.079 -7.681 -4.790 1.00 85.38 81 ALA A N 1
ATOM 565 C CA . ALA A 1 81 ? 1.669 -7.448 -3.475 1.00 85.38 81 ALA A CA 1
ATOM 566 C C . ALA A 1 81 ? 0.971 -6.299 -2.727 1.00 85.38 81 ALA A C 1
ATOM 568 O O . ALA A 1 81 ? 0.618 -6.451 -1.552 1.00 85.38 81 ALA A O 1
ATOM 569 N N . ALA A 1 82 ? 0.693 -5.186 -3.410 1.00 86.44 82 ALA A N 1
ATOM 570 C CA . ALA A 1 82 ? -0.044 -4.056 -2.852 1.00 86.44 82 ALA A CA 1
ATOM 571 C C . ALA A 1 82 ? -1.461 -4.462 -2.412 1.00 86.44 82 ALA A C 1
ATOM 573 O O . ALA A 1 82 ? -1.859 -4.196 -1.277 1.00 86.44 82 ALA A O 1
ATOM 574 N N . MET A 1 83 ? -2.195 -5.199 -3.253 1.00 88.69 83 MET A N 1
ATOM 575 C CA . MET A 1 83 ? -3.538 -5.691 -2.926 1.00 88.69 83 MET A CA 1
ATOM 576 C C . MET A 1 83 ? -3.563 -6.653 -1.744 1.00 88.69 83 MET A C 1
ATOM 578 O O . MET A 1 83 ? -4.432 -6.547 -0.877 1.00 88.69 83 MET A O 1
ATOM 582 N N . ARG A 1 84 ? -2.599 -7.574 -1.665 1.00 88.00 84 ARG A N 1
ATOM 583 C CA . ARG A 1 84 ? -2.450 -8.461 -0.502 1.00 88.00 84 ARG A CA 1
ATOM 584 C C . ARG A 1 84 ? -2.198 -7.669 0.775 1.00 88.00 84 ARG A C 1
ATOM 586 O O . ARG A 1 84 ? -2.778 -7.988 1.809 1.00 88.00 84 ARG A O 1
ATOM 593 N N . SER A 1 85 ? -1.377 -6.628 0.6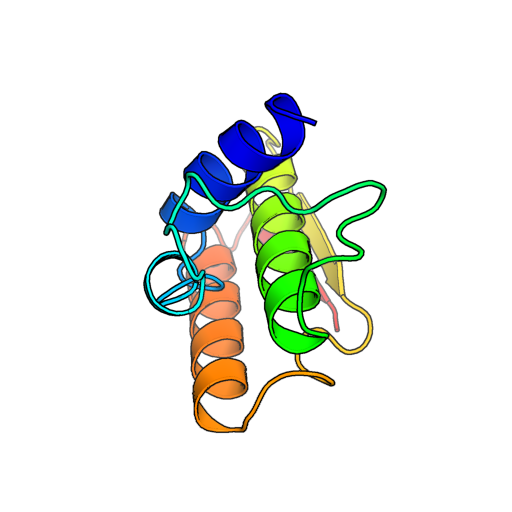88 1.00 86.75 85 SER A N 1
ATOM 594 C CA . SER A 1 85 ? -1.029 -5.788 1.833 1.00 86.75 85 SER A CA 1
ATOM 595 C C . SER A 1 85 ? -2.231 -4.985 2.332 1.00 86.75 85 SER A C 1
ATOM 597 O O . SER A 1 85 ? -2.490 -4.965 3.531 1.00 86.75 85 SER A O 1
ATOM 599 N N . LEU A 1 86 ? -3.026 -4.406 1.425 1.00 88.25 86 LEU A N 1
ATOM 600 C CA . LEU A 1 86 ? -4.265 -3.701 1.775 1.00 88.25 86 LEU A CA 1
ATOM 601 C C . LEU A 1 86 ? -5.304 -4.638 2.408 1.00 88.25 86 LEU A C 1
ATOM 603 O O . LEU A 1 86 ? -5.899 -4.298 3.428 1.00 88.25 86 LEU A O 1
ATOM 607 N N . LYS A 1 87 ? -5.469 -5.854 1.871 1.00 88.81 87 LYS A N 1
ATOM 608 C CA . LYS A 1 87 ? -6.349 -6.873 2.472 1.00 88.81 87 LYS A CA 1
ATOM 609 C C . LYS A 1 87 ? -5.888 -7.282 3.871 1.00 88.81 87 LYS A C 1
ATOM 611 O O . LYS A 1 87 ? -6.718 -7.409 4.770 1.00 88.81 87 LYS A O 1
ATOM 616 N N . ALA A 1 88 ? -4.583 -7.465 4.070 1.00 87.12 88 ALA A N 1
ATOM 617 C CA . ALA A 1 88 ? -4.020 -7.774 5.382 1.00 87.12 88 ALA A CA 1
ATOM 618 C C . ALA A 1 88 ? -4.221 -6.617 6.373 1.00 87.12 88 ALA A C 1
ATOM 620 O O . ALA A 1 88 ? -4.588 -6.854 7.520 1.00 87.12 88 ALA A O 1
ATOM 621 N N . TRP A 1 89 ? -4.054 -5.370 5.921 1.00 87.19 89 TRP A N 1
ATOM 622 C CA . TRP A 1 89 ? -4.271 -4.182 6.746 1.00 87.19 89 TRP A CA 1
ATOM 623 C C . TRP A 1 89 ? -5.717 -4.061 7.248 1.00 87.19 89 TRP A C 1
ATOM 625 O O . TRP A 1 89 ? -5.914 -3.755 8.426 1.00 87.19 89 TRP A O 1
ATOM 635 N N . VAL A 1 90 ? -6.705 -4.350 6.387 1.00 89.88 90 VAL A N 1
ATOM 636 C CA . VAL A 1 90 ? -8.126 -4.444 6.773 1.00 89.88 90 VAL A CA 1
ATOM 637 C C . VAL A 1 90 ? -8.345 -5.598 7.746 1.00 89.88 90 VAL A C 1
ATOM 639 O O . VAL A 1 90 ? -8.943 -5.413 8.798 1.00 89.88 90 VAL A O 1
ATOM 642 N N . SER A 1 91 ? -7.815 -6.782 7.430 1.00 89.56 91 SER A N 1
ATOM 643 C CA . SER A 1 91 ? -8.028 -7.994 8.236 1.00 89.56 91 SER A CA 1
ATOM 644 C C . SER A 1 91 ? -7.427 -7.898 9.641 1.00 89.56 91 SER A C 1
ATOM 646 O O . SER A 1 91 ? -7.906 -8.567 10.551 1.00 89.56 91 SER A O 1
ATOM 648 N N . ALA A 1 92 ? -6.401 -7.066 9.833 1.00 88.50 92 ALA A N 1
ATOM 649 C CA . ALA A 1 92 ? -5.792 -6.828 11.138 1.00 88.50 92 ALA A CA 1
ATOM 650 C C . ALA A 1 92 ? -6.727 -6.115 12.136 1.00 88.50 92 ALA A C 1
ATOM 652 O O . ALA A 1 92 ? -6.482 -6.193 13.335 1.00 88.50 92 ALA A O 1
ATOM 653 N N . ASP A 1 93 ? -7.768 -5.420 11.660 1.00 91.00 93 ASP A N 1
ATOM 654 C CA . ASP A 1 93 ? -8.781 -4.760 12.496 1.00 91.00 93 ASP A CA 1
ATOM 655 C C . ASP A 1 93 ? -10.074 -4.546 11.686 1.00 91.00 93 ASP A C 1
ATOM 657 O O . ASP A 1 93 ? -10.457 -3.424 11.347 1.00 91.00 93 ASP A O 1
ATOM 661 N N . ALA A 1 94 ? -10.723 -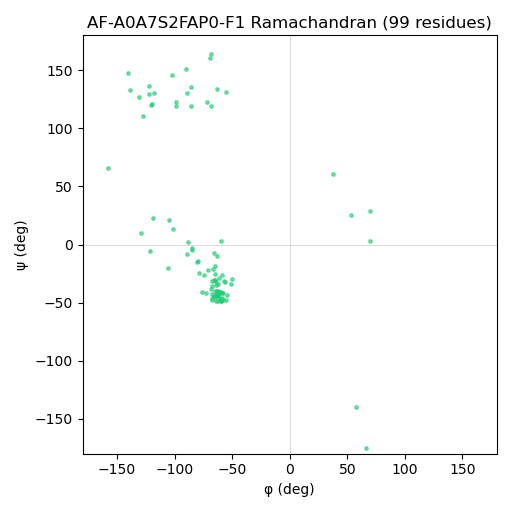5.651 11.309 1.00 91.69 94 ALA A N 1
ATOM 662 C CA . ALA A 1 94 ? -11.848 -5.647 10.369 1.00 91.69 94 ALA A CA 1
ATOM 663 C C . ALA A 1 94 ? -13.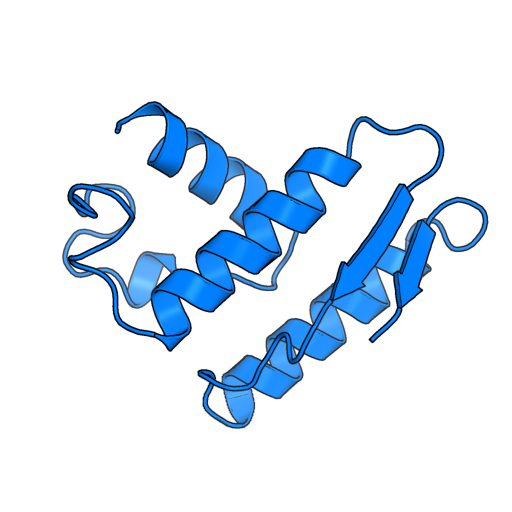098 -4.909 10.890 1.00 91.69 94 ALA A C 1
ATOM 665 O O . ALA A 1 94 ? -13.962 -4.528 10.105 1.00 91.69 94 ALA A O 1
ATOM 666 N N . GLU A 1 95 ? -13.200 -4.687 12.203 1.00 94.38 95 GLU A N 1
ATOM 667 C CA . GLU A 1 95 ? -14.304 -3.934 12.812 1.00 94.38 95 GLU A CA 1
ATOM 668 C C . GLU A 1 95 ? -14.138 -2.414 12.661 1.00 94.38 95 GLU A C 1
ATOM 670 O O . GLU A 1 95 ? -15.125 -1.667 12.685 1.00 94.38 95 GLU A O 1
ATOM 675 N N . ASN A 1 96 ? -12.896 -1.944 12.505 1.00 93.56 96 ASN A N 1
ATOM 676 C CA . ASN A 1 96 ? -12.574 -0.519 12.467 1.00 93.56 96 ASN A CA 1
ATOM 677 C C . ASN A 1 96 ? -11.886 -0.070 11.177 1.00 93.56 96 ASN A C 1
ATOM 679 O O . ASN A 1 96 ? -11.688 1.134 10.999 1.00 93.56 96 ASN A O 1
ATOM 683 N N . ARG A 1 97 ? -11.539 -0.990 10.273 1.00 92.62 97 ARG A N 1
ATOM 684 C CA . ARG A 1 97 ? -10.857 -0.687 9.011 1.00 92.62 97 ARG A CA 1
ATOM 685 C C . ARG A 1 97 ? -11.653 -1.166 7.811 1.00 92.62 97 ARG A C 1
ATOM 687 O O . ARG A 1 97 ? -12.129 -2.294 7.778 1.00 92.62 97 ARG A O 1
ATOM 694 N N . ALA A 1 98 ? -11.721 -0.322 6.790 1.00 93.38 98 ALA A N 1
ATOM 695 C CA . ALA A 1 98 ? -12.278 -0.673 5.493 1.00 93.38 98 ALA A CA 1
ATOM 696 C C . ALA A 1 98 ? -11.452 -0.057 4.360 1.00 93.38 98 ALA A C 1
ATOM 698 O O . ALA A 1 98 ? -10.899 1.036 4.495 1.00 93.38 98 ALA A O 1
ATOM 699 N N . VAL A 1 99 ? -11.396 -0.763 3.233 1.00 91.62 99 VAL A N 1
ATOM 700 C CA . VAL A 1 99 ? -10.866 -0.251 1.967 1.00 91.62 99 VAL A CA 1
ATOM 701 C C . VAL A 1 99 ? -11.974 -0.365 0.930 1.00 91.62 99 VAL A C 1
ATOM 703 O O . VAL A 1 99 ? -12.584 -1.425 0.790 1.00 91.62 99 VAL A O 1
ATOM 706 N N . VAL A 1 100 ? -12.223 0.730 0.227 1.00 92.12 100 VAL A N 1
ATOM 707 C CA . VAL A 1 100 ? -13.161 0.844 -0.885 1.00 92.12 100 VAL A CA 1
ATOM 708 C C . VAL A 1 100 ? -12.346 1.224 -2.115 1.00 92.12 100 VAL A C 1
ATOM 710 O O . VAL A 1 100 ? -11.511 2.129 -2.047 1.00 92.12 100 VAL A O 1
ATOM 713 N N . PHE A 1 101 ? -12.573 0.493 -3.200 1.00 87.50 101 PHE A N 1
ATOM 714 C CA . PHE A 1 101 ? -11.967 0.712 -4.509 1.00 87.50 101 PHE A CA 1
ATOM 715 C C . PHE A 1 101 ? -13.011 1.298 -5.451 1.00 87.50 101 PHE A C 1
ATOM 717 O O . PHE A 1 101 ? -14.190 0.895 -5.301 1.00 87.50 101 PHE A O 1
#